Protein 6FMB (pdb70)

Solvent-accessible surface area: 5566 Å² total

Sequence (97 aa):
AAYWDCDGTEIPEERRNVRAAVVLAFNYRRKESFHGYPATFIIGSTFSGVGEVRQFPVEEDSDANWQGGAVKYYILTNKRGSYLEVFSSSVGSGNKCTFVEG

Radius of gyration: 12.74 Å; Cα contacts (8 Å, |Δi|>4): 214; chains: 1; bounding box: 30×30×35 Å

Organism: Blumeria graminis f. sp. hordei (strain DH14) (NCBI:txid546991)

Nearest PDB structures (foldseek):
  6fmb-assembly1_A  TM=1.010E+00  e=6.377E-19  Blumeria hordei
  8oxi-assembly1_A  TM=9.336E-01  e=2.320E-08  Blumeria graminis f. sp. tritici
  8phy-assembly1_A  TM=8.899E-01  e=3.453E-08  Blumeria graminis f. sp. tritici
  6ls1-assembly2_B  TM=6.913E-01  e=3.731E-03  Hericium erinaceus
  7w05-assembly1_A  TM=6.898E-01  e=2.051E-02  Hericium erinaceus

Structure (mmCIF, N/CA/C/O backbone):
data_6FMB
#
_entry.id   6FMB
#
_cell.length_a   60.520
_cell.length_b   60.520
_cell.length_c   78.280
_cell.angle_alpha   90.00
_cell.angle_beta   90.00
_cell.angle_gamma   120.00
#
_symmetry.space_group_name_H-M   'P 62 2 2'
#
loop_
_entity.id
_entity.type
_entity.pdbx_description
1 polymer 'CSEP0064 putative effector protein'
2 water water
#
loop_
_atom_site.group_PDB
_atom_site.id
_atom_site.type_symbol
_atom_site.label_atom_id
_atom_site.label_alt_id
_atom_site.label_comp_id
_atom_site.label_asym_id
_atom_site.label_entity_id
_atom_site.label_seq_id
_atom_site.pdbx_PDB_ins_code
_atom_site.Cartn_x
_atom_site.Cartn_y
_atom_site.Cartn_z
_atom_site.occupancy
_atom_site.B_iso_or_equiv
_atom_site.auth_seq_id
_atom_site.auth_comp_id
_atom_site.auth_asym_id
_atom_site.auth_atom_id
_atom_site.pdbx_PDB_model_num
ATOM 1 C C . ALA A 1 1 ? 17.354 -17.196 13.337 1.00 37.55 0 ALA A C 1
ATOM 2 O O . ALA A 1 1 ? 17.481 -18.387 13.034 1.00 38.45 0 ALA A O 1
ATOM 3 N N . ALA A 1 2 ? 16.435 -16.402 12.790 1.00 34.89 1 ALA A N 1
ATOM 4 C CA . ALA A 1 2 ? 15.699 -16.804 11.603 1.00 28.35 1 ALA A CA 1
ATOM 5 C C . ALA A 1 2 ? 16.593 -16.722 10.375 1.00 23.01 1 ALA A C 1
ATOM 6 O O . ALA A 1 2 ? 17.518 -15.897 10.302 1.00 26.50 1 ALA A O 1
ATOM 8 N N . ALA A 1 3 ? 16.305 -17.594 9.417 1.00 20.83 2 ALA A N 1
ATOM 9 C CA . ALA A 1 3 ? 16.995 -17.613 8.134 1.00 20.45 2 ALA A CA 1
ATOM 10 C C . ALA A 1 3 ? 16.534 -16.429 7.309 1.00 17.64 2 ALA A C 1
ATO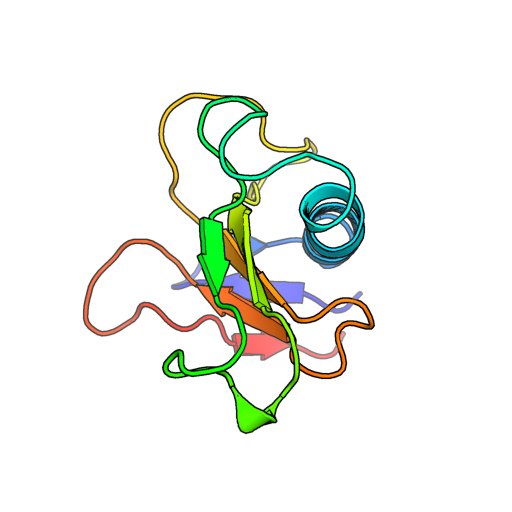M 11 O O . ALA A 1 3 ? 15.497 -15.831 7.604 1.00 18.48 2 ALA A O 1
ATOM 13 N N . TYR A 1 4 ? 17.312 -16.088 6.284 1.00 15.72 3 TYR A N 1
ATOM 14 C CA . TYR A 1 4 ? 16.968 -14.982 5.378 1.00 14.64 3 TYR A CA 1
ATOM 15 C C . TYR A 1 4 ? 17.769 -15.114 4.101 1.00 15.15 3 TYR A C 1
ATOM 16 O O . TYR A 1 4 ? 18.627 -15.994 3.9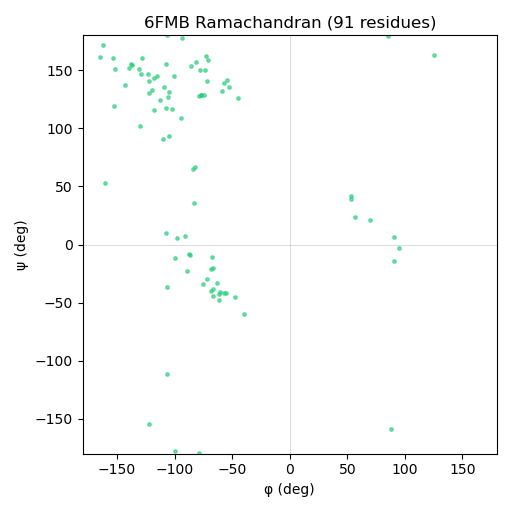85 1.00 14.84 3 TYR A O 1
ATOM 25 N N . TRP A 1 5 ? 17.451 -14.284 3.115 1.00 14.53 4 TRP A N 1
ATOM 26 C CA . TRP A 1 5 ? 18.265 -14.189 1.918 1.00 14.75 4 TRP A CA 1
ATOM 27 C C . TRP A 1 5 ? 19.004 -12.838 1.919 1.00 14.12 4 TRP A C 1
ATOM 28 O O . TRP A 1 5 ? 18.436 -11.794 2.247 1.00 15.26 4 TRP A O 1
ATOM 39 N N . ASP A 1 6 ? 20.293 -12.870 1.579 1.00 13.35 5 ASP A N 1
ATOM 40 C CA . ASP A 1 6 ? 21.115 -11.668 1.414 1.00 12.75 5 ASP A CA 1
ATOM 41 C C . ASP A 1 6 ? 21.087 -11.312 -0.071 1.00 12.31 5 ASP A C 1
ATOM 42 O O . ASP A 1 6 ? 21.677 -12.020 -0.888 1.00 13.43 5 ASP A O 1
ATOM 47 N N . CYS A 1 7 ? 20.405 -10.225 -0.415 1.00 13.21 6 CYS A N 1
ATOM 48 C CA . CYS A 1 7 ? 20.354 -9.734 -1.794 1.00 14.60 6 CYS A CA 1
ATOM 49 C C . CYS A 1 7 ? 21.250 -8.510 -1.904 1.00 17.18 6 CYS A C 1
ATOM 50 O O . CYS A 1 7 ? 20.824 -7.405 -1.606 1.00 18.40 6 CYS A O 1
ATOM 53 N N . ASP A 1 8 ? 22.504 -8.715 -2.305 1.00 20.43 7 ASP A N 1
ATOM 54 C CA . ASP A 1 8 ? 23.418 -7.601 -2.567 1.00 22.63 7 ASP A CA 1
ATOM 55 C C . ASP A 1 8 ? 23.503 -6.623 -1.370 1.00 23.79 7 ASP A C 1
ATOM 56 O O . ASP A 1 8 ? 23.494 -5.412 -1.551 1.00 27.80 7 ASP A O 1
ATOM 61 N N . GLY A 1 9 ? 23.556 -7.161 -0.156 1.00 19.95 8 GLY A N 1
ATOM 62 C CA . GLY A 1 9 ? 23.667 -6.329 1.061 1.00 18.14 8 GLY A CA 1
ATOM 63 C C . GLY A 1 9 ? 22.371 -5.883 1.748 1.00 15.33 8 GLY A C 1
ATOM 64 O O . GLY A 1 9 ? 22.420 -5.088 2.694 1.00 16.80 8 GLY A O 1
ATOM 65 N N . THR A 1 10 ? 21.234 -6.381 1.284 1.00 15.88 9 THR A N 1
ATOM 66 C CA . THR A 1 10 ? 19.908 -6.110 1.859 1.00 14.52 9 THR A CA 1
ATOM 67 C C . THR A 1 10 ? 19.287 -7.448 2.250 1.00 13.02 9 THR A C 1
ATOM 68 O O . THR A 1 10 ? 19.278 -8.383 1.453 1.00 14.15 9 THR A O 1
ATOM 72 N N . GLU A 1 11 ? 18.783 -7.537 3.488 1.00 11.53 10 GLU A N 1
ATOM 73 C CA . GLU A 1 11 ? 18.100 -8.744 3.944 1.00 11.47 10 GLU A CA 1
ATOM 74 C C . GLU A 1 11 ? 16.665 -8.804 3.417 1.00 11.22 10 GLU A C 1
ATOM 75 O O . GLU A 1 11 ? 15.892 -7.850 3.605 1.00 12.18 10 GLU A O 1
ATOM 81 N N . ILE A 1 12 ? 16.323 -9.930 2.796 1.00 10.47 11 ILE A N 1
ATOM 82 C CA . ILE A 1 12 ? 14.935 -10.247 2.458 1.00 10.61 11 ILE A CA 1
ATOM 83 C C . ILE A 1 12 ? 14.462 -11.270 3.494 1.00 10.93 11 ILE A C 1
ATOM 84 O O . ILE A 1 12 ? 15.006 -12.390 3.558 1.00 12.06 11 ILE A O 1
ATOM 89 N N . PRO A 1 13 ? 13.454 -10.887 4.312 1.00 12.81 12 PRO A N 1
ATOM 90 C CA . PRO A 1 13 ? 12.973 -11.815 5.318 1.00 14.31 12 PRO A CA 1
ATOM 91 C C . PRO A 1 13 ? 12.496 -13.157 4.746 1.00 11.91 12 PRO A C 1
ATOM 92 O O . PRO A 1 13 ? 11.801 -13.175 3.741 1.00 11.24 12 PRO A O 1
ATOM 96 N N . GLU A 1 14 ? 12.816 -14.255 5.423 1.00 12.01 13 GLU A N 1
ATOM 97 C CA A GLU A 1 14 ? 12.383 -15.587 4.949 0.60 13.72 13 GLU A CA 1
ATOM 98 C CA B GLU A 1 14 ? 12.394 -15.577 4.948 0.40 13.77 13 GLU A CA 1
ATOM 99 C C . GLU A 1 14 ? 10.853 -15.686 4.769 1.00 11.77 13 GLU A C 1
ATOM 100 O O . GLU A 1 14 ? 10.384 -16.315 3.821 1.00 11.91 13 GLU A O 1
ATOM 111 N N . ARG A 1 15 ? 10.101 -15.068 5.697 1.00 10.28 14 ARG A N 1
ATOM 112 C CA A ARG A 1 15 ? 8.643 -15.180 5.626 0.50 10.23 14 ARG A CA 1
ATOM 113 C CA B ARG A 1 15 ? 8.629 -15.158 5.637 0.50 10.23 14 ARG A CA 1
ATOM 114 C C . ARG A 1 15 ? 8.077 -14.514 4.373 1.00 10.18 14 ARG A C 1
ATOM 115 O O . ARG A 1 15 ? 7.022 -14.929 3.859 1.00 9.55 14 ARG A O 1
ATOM 130 N N . ASN A 1 16 ? 8.779 -13.482 3.882 1.00 9.11 15 ASN A N 1
ATOM 131 C CA . ASN A 1 16 ? 8.370 -12.831 2.632 1.00 9.27 15 ASN A CA 1
ATOM 132 C C . ASN A 1 16 ? 8.564 -13.753 1.429 1.00 8.88 15 ASN A C 1
ATOM 133 O O . ASN A 1 16 ? 7.739 -13.802 0.511 1.00 9.23 15 ASN A O 1
ATOM 138 N N . VAL A 1 17 ? 9.673 -14.496 1.430 1.00 9.25 16 VAL A N 1
ATOM 139 C CA . VAL A 1 17 ? 9.958 -15.423 0.361 1.00 9.37 16 VAL A CA 1
ATOM 140 C C . VAL A 1 17 ? 8.927 -16.555 0.385 1.00 9.19 16 VAL A C 1
ATOM 141 O O . VAL A 1 17 ? 8.381 -16.898 -0.659 1.00 10.05 16 VAL A O 1
ATOM 145 N N . ARG A 1 18 ? 8.628 -17.088 1.571 1.00 9.26 17 ARG A N 1
ATOM 146 C CA . ARG A 1 18 ? 7.620 -18.138 1.689 1.00 10.05 17 ARG A CA 1
ATOM 147 C C . ARG A 1 18 ? 6.243 -17.643 1.214 1.00 9.55 17 ARG A C 1
ATOM 148 O O . ARG A 1 18 ? 5.519 -18.366 0.525 1.00 10.46 17 ARG A O 1
ATOM 156 N N . ALA A 1 19 ? 5.875 -16.407 1.563 1.00 8.77 18 ALA A N 1
ATOM 157 C CA . ALA A 1 19 ? 4.606 -15.818 1.093 1.00 9.28 18 ALA A CA 1
ATOM 158 C C . ALA A 1 19 ? 4.606 -15.712 -0.437 1.00 9.93 18 ALA A C 1
ATOM 159 O O . ALA A 1 19 ? 3.587 -15.978 -1.082 1.00 9.80 18 ALA A O 1
ATOM 161 N N . ALA A 1 20 ? 5.723 -15.291 -1.016 1.00 9.20 19 ALA A N 1
ATOM 162 C CA . ALA A 1 20 ? 5.802 -15.178 -2.486 1.00 9.69 19 ALA A CA 1
ATOM 163 C C . ALA A 1 20 ? 5.642 -16.540 -3.181 1.00 9.64 19 ALA A C 1
ATOM 164 O O . ALA A 1 20 ? 5.090 -16.589 -4.284 1.00 10.35 19 ALA A O 1
ATOM 166 N N . VAL A 1 21 ? 6.122 -17.639 -2.560 1.00 9.79 20 VAL A N 1
ATOM 167 C CA . VAL A 1 21 ? 5.956 -18.970 -3.160 1.00 9.86 20 VAL A CA 1
ATOM 168 C C . VAL A 1 21 ? 4.461 -19.300 -3.311 1.00 9.86 20 VAL A C 1
ATOM 169 O O . VAL A 1 21 ? 4.030 -19.785 -4.350 1.00 11.36 20 VAL A O 1
ATOM 173 N N . VAL A 1 22 ? 3.692 -19.081 -2.248 1.00 9.66 21 VAL A N 1
ATOM 174 C CA . VAL A 1 22 ? 2.267 -19.419 -2.301 1.00 9.96 21 VAL A CA 1
ATOM 175 C C . VAL A 1 22 ? 1.467 -18.389 -3.124 1.00 9.53 21 VAL A C 1
ATOM 176 O O . VAL A 1 22 ? 0.530 -18.762 -3.827 1.00 11.20 21 VAL A O 1
ATOM 180 N N . LEU A 1 23 ? 1.854 -17.111 -3.091 1.00 9.44 22 LEU A N 1
ATOM 181 C CA . LEU A 1 23 ? 1.181 -16.123 -3.944 1.00 9.69 22 LEU A CA 1
ATOM 182 C C . LEU A 1 23 ? 1.446 -16.399 -5.428 1.00 8.82 22 LEU A C 1
ATOM 183 O O . LEU A 1 23 ? 0.548 -16.269 -6.244 1.00 10.01 22 LEU A O 1
ATOM 188 N N . ALA A 1 24 ? 2.655 -16.822 -5.784 1.00 8.98 23 ALA A N 1
ATOM 189 C CA . ALA A 1 24 ? 3.011 -17.050 -7.200 1.00 9.27 23 ALA A CA 1
ATOM 190 C C . ALA A 1 24 ? 2.041 -18.009 -7.867 1.00 9.83 23 ALA A C 1
ATOM 191 O O . ALA A 1 24 ? 1.678 -17.817 -9.0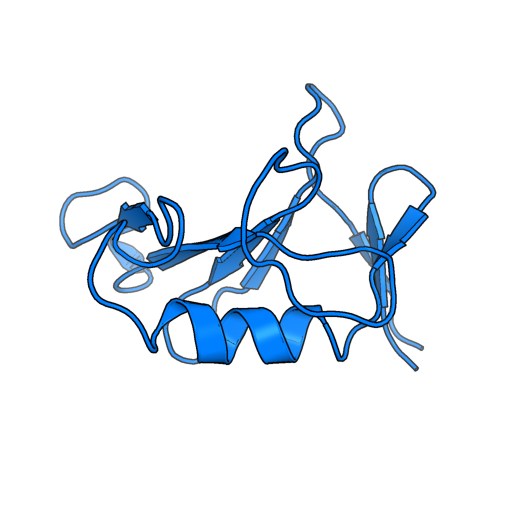21 1.00 10.45 23 ALA A O 1
ATOM 193 N N . PHE A 1 25 ? 1.672 -19.067 -7.147 1.00 9.83 24 PHE A N 1
ATOM 194 C CA . PHE A 1 25 ? 0.764 -20.109 -7.677 1.00 10.70 24 PHE A CA 1
ATOM 195 C C . PHE A 1 25 ? -0.724 -19.853 -7.409 1.00 11.51 24 PHE A C 1
ATOM 196 O O . PHE A 1 25 ? -1.561 -20.675 -7.751 1.00 13.46 24 PHE A O 1
ATOM 204 N N . ASN A 1 26 ? -1.047 -18.672 -6.877 1.00 10.18 25 ASN A N 1
ATOM 205 C CA . ASN A 1 26 ? -2.442 -18.303 -6.593 1.00 11.04 25 ASN A CA 1
ATOM 206 C C . ASN A 1 26 ? -3.140 -17.620 -7.756 1.00 11.58 25 ASN A C 1
ATOM 207 O O . ASN A 1 26 ? -4.362 -17.590 -7.775 1.00 12.90 25 ASN A O 1
ATOM 212 N N . TYR A 1 27 ? -2.388 -17.018 -8.680 1.00 11.07 26 TYR A N 1
ATOM 213 C CA . TYR A 1 27 ? -2.959 -16.112 -9.696 1.00 11.34 26 TYR A CA 1
ATOM 214 C C . TYR A 1 27 ? -2.726 -16.654 -11.105 1.00 12.13 26 TYR A C 1
ATOM 215 O O . TYR A 1 27 ? -1.713 -17.286 -11.372 1.00 14.04 26 TYR A O 1
ATOM 224 N N . ARG A 1 28 ? -3.720 -16.436 -11.946 1.00 12.41 27 ARG A N 1
ATOM 225 C CA A ARG A 1 28 ? -3.511 -16.690 -13.423 0.60 14.20 27 ARG A CA 1
ATOM 226 C CA B ARG A 1 28 ? -3.491 -16.698 -13.419 0.40 14.11 27 ARG A CA 1
ATOM 227 C C . ARG A 1 28 ? -2.211 -15.817 -13.960 1.00 14.09 27 ARG A C 1
ATOM 228 O O . ARG A 1 28 ? -1.899 -14.703 -13.485 1.00 12.90 27 ARG A O 1
ATOM 243 N N . LYS A 1 29 ? -1.602 -16.379 -14.983 1.00 12.76 28 LYS A N 1
ATOM 244 C CA . LYS A 1 29 ? -0.427 -15.738 -15.587 1.00 11.74 28 LYS A CA 1
ATOM 245 C C . LYS A 1 29 ? -0.601 -14.231 -15.816 1.00 13.03 28 LYS A C 1
ATOM 246 O O . LYS A 1 29 ? -1.564 -13.790 -16.462 1.00 15.31 28 LYS A O 1
ATOM 252 N N . GLU A 1 30 ? 0.346 -13.457 -15.286 1.00 11.03 29 GLU A N 1
ATOM 253 C CA . GLU A 1 30 ? 0.454 -12.005 -15.479 1.00 13.37 29 GLU A CA 1
ATOM 254 C C . GLU A 1 30 ? -0.781 -11.211 -15.075 1.00 13.59 29 GLU A C 1
ATOM 255 O O . GLU A 1 30 ? -0.959 -10.112 -15.521 1.00 19.64 29 GLU A O 1
ATOM 261 N N . SER A 1 31 ? -1.600 -11.764 -14.192 1.00 13.08 30 SER A N 1
ATOM 262 C CA . SER A 1 31 ? -2.903 -11.135 -13.885 1.00 13.66 30 SER A CA 1
ATOM 263 C C . SER A 1 31 ? -2.909 -10.314 -12.592 1.00 14.81 30 SER A C 1
ATOM 264 O O . SER A 1 31 ? -3.886 -9.597 -12.343 1.00 20.77 30 SER A O 1
ATOM 267 N N . PHE A 1 32 ? -1.865 -10.426 -11.767 1.00 11.89 31 PHE A N 1
ATOM 268 C CA . PHE A 1 32 ? -1.791 -9.674 -10.503 1.00 11.69 31 PHE A CA 1
ATOM 269 C C . PHE A 1 32 ? -0.709 -8.615 -10.661 1.00 12.15 31 PHE A C 1
ATOM 270 O O . PHE A 1 32 ? 0.478 -8.872 -10.447 1.00 12.00 31 PHE A O 1
ATOM 278 N N . HIS A 1 33 ? -1.130 -7.434 -11.116 1.00 13.29 32 HIS A N 1
ATOM 279 C CA . HIS A 1 33 ? -0.230 -6.313 -11.377 1.00 15.94 32 HIS A CA 1
ATOM 280 C C . HIS A 1 33 ? 0.932 -6.735 -12.303 1.00 15.62 32 HIS A C 1
ATOM 281 O O . HIS A 1 33 ? 2.051 -6.290 -12.134 1.00 16.06 32 HIS A O 1
ATOM 288 N N . GLY A 1 34 ? 0.615 -7.572 -13.290 1.00 14.81 33 GLY A N 1
ATOM 289 C CA . GLY A 1 34 ? 1.592 -7.999 -14.285 1.00 15.30 33 GLY A CA 1
ATOM 290 C C . GLY A 1 34 ? 2.315 -9.313 -14.015 1.00 14.03 33 GLY A C 1
ATOM 291 O O . GLY A 1 34 ? 3.093 -9.761 -14.867 1.00 14.94 33 GLY A O 1
ATOM 292 N N . TYR A 1 35 ? 2.043 -9.934 -12.861 1.00 11.36 34 TYR A N 1
ATOM 293 C CA . TYR A 1 35 ? 2.749 -11.140 -12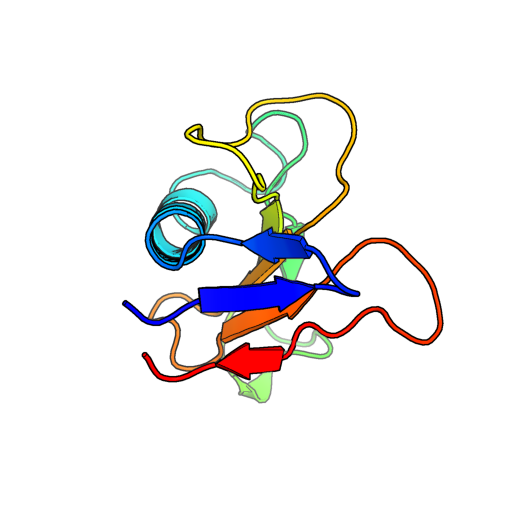.413 1.00 9.81 34 TYR A CA 1
ATOM 294 C C . TYR A 1 35 ? 1.740 -12.223 -12.034 1.00 9.99 34 TYR A C 1
ATOM 295 O O . TYR A 1 35 ? 0.573 -11.904 -11.764 1.00 11.05 34 TYR A O 1
ATOM 304 N N . PRO A 1 36 ? 2.123 -13.494 -11.977 1.00 9.60 35 PRO A N 1
ATOM 305 C CA . PRO A 1 36 ? 3.453 -14.049 -12.225 1.00 9.91 35 PRO A CA 1
ATOM 306 C C . PRO A 1 36 ? 3.789 -14.264 -13.697 1.00 9.55 35 PRO A C 1
ATOM 307 O O . PRO A 1 36 ? 2.885 -14.431 -14.533 1.00 11.53 35 PRO A O 1
ATOM 311 N N . ALA A 1 37 ? 5.085 -14.301 -13.996 1.00 10.15 36 ALA A N 1
ATOM 312 C CA . ALA A 1 37 ? 5.542 -14.878 -15.254 1.00 9.70 36 ALA A CA 1
ATOM 313 C C . ALA A 1 37 ? 5.513 -16.398 -15.092 1.00 10.23 36 ALA A C 1
ATOM 314 O O . ALA A 1 37 ? 5.721 -16.921 -13.980 1.00 10.01 36 ALA A O 1
ATOM 316 N N . THR A 1 38 ? 5.284 -17.116 -16.196 1.00 10.66 37 THR A N 1
ATOM 317 C CA . THR A 1 38 ? 5.253 -18.573 -16.165 1.00 11.32 37 THR A CA 1
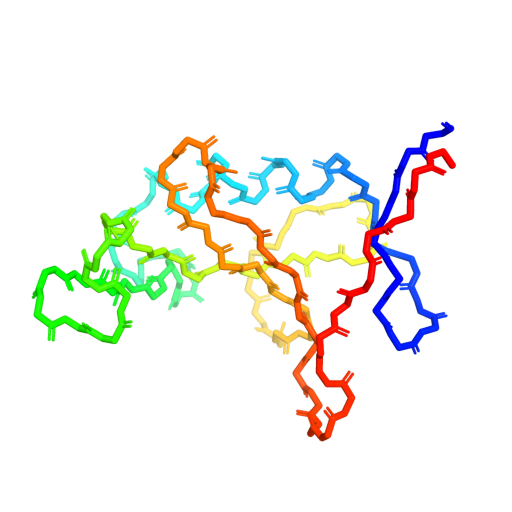ATOM 318 C C . THR A 1 38 ? 6.272 -19.148 -17.137 1.00 11.84 37 THR A C 1
ATOM 319 O O . THR A 1 38 ? 6.547 -18.589 -18.212 1.00 13.84 37 THR A O 1
ATOM 323 N N . PHE A 1 39 ? 6.828 -20.289 -16.749 1.00 11.09 38 PHE A N 1
ATOM 324 C CA . PHE A 1 39 ? 7.799 -21.039 -17.547 1.00 11.33 38 PHE A CA 1
ATOM 325 C C . PHE A 1 39 ? 7.304 -22.469 -17.569 1.00 12.45 38 PHE A C 1
ATOM 326 O O . PHE A 1 39 ? 7.440 -23.192 -16.583 1.00 12.40 38 PHE A O 1
ATOM 334 N N . ILE A 1 40 ? 6.689 -22.848 -18.690 1.00 12.63 39 ILE A N 1
ATOM 335 C CA . ILE A 1 40 ? 5.993 -24.125 -18.797 1.00 13.77 39 ILE A CA 1
ATOM 336 C C . ILE A 1 40 ? 6.862 -25.166 -19.523 1.00 15.40 39 ILE A C 1
ATOM 337 O O . ILE A 1 40 ? 8.011 -24.924 -19.875 1.00 15.23 39 ILE A O 1
ATOM 342 N N . ILE A 1 41 ? 6.301 -26.349 -19.711 1.00 17.00 40 ILE A N 1
ATOM 343 C CA . ILE A 1 41 ? 6.983 -27.431 -20.399 1.00 19.13 40 ILE A CA 1
ATOM 344 C C . ILE A 1 41 ? 7.506 -26.957 -21.765 1.00 20.64 40 ILE A C 1
ATOM 345 O O . ILE A 1 41 ? 6.817 -26.246 -22.504 1.00 20.89 40 ILE A O 1
ATOM 350 N N . GLY A 1 42 ? 8.745 -27.339 -22.061 1.00 19.45 41 GLY A N 1
ATOM 351 C CA . GLY A 1 42 ? 9.489 -26.832 -23.211 1.00 21.40 41 GLY A CA 1
ATOM 352 C C . GLY A 1 42 ? 10.346 -25.590 -22.964 1.00 21.06 41 GLY A C 1
ATOM 353 O O . GLY A 1 42 ? 11.217 -25.274 -23.788 1.00 23.13 41 GLY A O 1
ATOM 354 N N . SER A 1 43 ? 10.138 -24.896 -21.839 1.00 16.95 42 SER A N 1
ATOM 355 C CA . SER A 1 43 ? 10.919 -23.702 -21.501 1.00 15.84 42 SER A CA 1
ATOM 356 C C . SER A 1 43 ? 12.293 -24.106 -20.952 1.00 14.61 42 SER A C 1
ATOM 357 O O . SER A 1 43 ? 12.613 -25.288 -20.837 1.00 15.46 42 SER A O 1
ATOM 360 N N . THR A 1 44 ? 13.103 -23.121 -20.590 1.00 15.05 43 THR A N 1
ATOM 361 C CA . THR A 1 44 ? 14.412 -23.368 -19.968 1.00 15.22 43 THR A CA 1
ATOM 362 C C . THR A 1 44 ? 14.308 -23.984 -18.569 1.00 13.43 43 THR A C 1
ATOM 363 O O . THR A 1 44 ? 15.326 -24.415 -18.010 1.00 14.39 43 THR A O 1
ATOM 367 N N . PHE A 1 45 ? 13.101 -24.025 -17.998 1.00 12.52 44 PHE A N 1
ATOM 368 C CA . PHE A 1 45 ? 12.870 -24.635 -16.678 1.00 12.06 44 PHE A CA 1
ATOM 369 C C . PHE A 1 45 ? 12.119 -25.981 -16.771 1.00 11.78 44 PHE A C 1
ATOM 370 O O . PHE A 1 45 ? 11.724 -26.537 -15.761 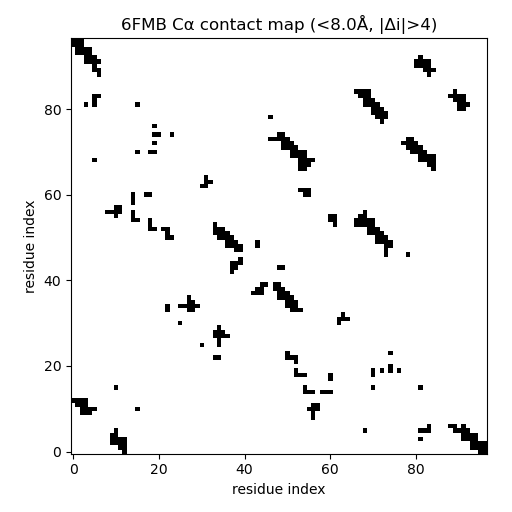1.00 12.77 44 PHE A O 1
ATOM 378 N N . SER A 1 46 ? 11.963 -26.514 -17.982 1.00 12.92 45 SER A N 1
ATOM 379 C CA . SER A 1 46 ? 11.120 -27.674 -18.235 1.00 14.39 45 SER A CA 1
ATOM 380 C C . SER A 1 46 ? 11.346 -28.829 -17.265 1.00 14.73 45 SER A C 1
ATOM 381 O O . SER A 1 46 ? 10.396 -29.412 -16.741 1.00 15.51 45 SER A O 1
ATOM 384 N N . GLY A 1 47 ? 12.610 -29.134 -17.008 1.00 13.37 46 GLY A N 1
ATOM 385 C CA . GLY A 1 47 ? 12.938 -30.294 -16.191 1.00 13.68 46 GLY A CA 1
ATOM 386 C C . GLY A 1 47 ? 12.528 -30.247 -14.732 1.00 13.05 46 GLY A C 1
ATOM 387 O O . GLY A 1 47 ? 12.444 -31.300 -14.110 1.00 13.32 46 GLY A O 1
ATOM 388 N N . VAL A 1 48 ? 12.281 -29.059 -14.179 1.00 11.81 47 VAL A N 1
ATOM 389 C CA . VAL A 1 48 ? 11.871 -28.947 -12.760 1.00 12.66 47 VAL A CA 1
ATOM 390 C C . VAL A 1 48 ? 10.361 -28.816 -12.554 1.00 13.02 47 VAL A C 1
ATOM 391 O O . VAL A 1 48 ? 9.892 -28.619 -11.420 1.00 14.61 47 VAL A O 1
ATOM 395 N N . GLY A 1 49 ? 9.589 -28.926 -13.631 1.00 13.38 48 GLY A N 1
ATOM 396 C CA . GLY A 1 49 ? 8.148 -28.624 -13.591 1.00 13.12 48 GLY A CA 1
ATOM 397 C C . GLY A 1 49 ? 7.899 -27.133 -13.807 1.00 11.83 48 GLY A C 1
ATOM 398 O O . GLY A 1 49 ? 8.830 -26.358 -13.989 1.00 11.85 48 GLY A O 1
ATOM 399 N N . GLU A 1 50 ? 6.632 -26.730 -13.799 1.00 11.75 49 GLU A N 1
ATOM 400 C CA . GLU A 1 50 ? 6.313 -25.325 -14.053 1.00 11.59 49 GLU A CA 1
ATOM 401 C C . GLU A 1 50 ? 7.002 -24.430 -13.027 1.00 10.25 49 GLU A C 1
ATOM 402 O O . GLU A 1 50 ? 6.941 -24.699 -11.826 1.00 10.34 49 GLU A O 1
ATOM 408 N N . VAL A 1 51 ? 7.654 -23.376 -13.514 1.00 9.75 50 VAL A N 1
ATOM 409 C CA . VAL A 1 51 ? 8.296 -22.373 -12.660 1.00 9.30 50 VAL A CA 1
ATOM 410 C C . VAL A 1 51 ? 7.579 -21.033 -12.861 1.00 9.37 50 VAL A C 1
ATOM 411 O O . VAL A 1 51 ? 7.122 -20.714 -13.973 1.00 10.16 50 VAL A O 1
ATOM 415 N N . ARG A 1 52 ? 7.478 -20.270 -11.779 1.00 9.11 51 ARG A N 1
ATOM 416 C CA . ARG A 1 52 ? 6.870 -18.954 -11.797 1.00 9.58 51 ARG A CA 1
ATOM 417 C C . ARG A 1 52 ? 7.792 -17.922 -11.154 1.00 9.27 51 ARG A C 1
ATOM 418 O O . ARG A 1 52 ? 8.545 -18.212 -10.209 1.00 9.72 51 ARG A O 1
ATOM 426 N N . GLN A 1 53 ? 7.707 -16.701 -11.695 1.00 9.24 52 GLN A N 1
ATOM 427 C CA . GLN A 1 53 ? 8.416 -15.527 -11.194 1.00 9.31 52 GLN A CA 1
ATOM 428 C C . GLN A 1 53 ? 7.419 -14.612 -10.483 1.00 9.43 52 GLN A C 1
ATOM 429 O O . GLN A 1 53 ? 6.393 -14.267 -11.073 1.00 10.64 52 GLN A O 1
ATOM 435 N N . PHE A 1 54 ? 7.718 -14.226 -9.228 1.00 9.52 53 PHE A N 1
ATOM 436 C CA . PHE A 1 54 ? 6.811 -13.335 -8.498 1.00 9.09 53 PHE A CA 1
ATOM 437 C C . PHE A 1 54 ? 7.657 -12.383 -7.671 1.00 8.72 53 PHE A C 1
ATOM 438 O O . PHE A 1 54 ? 8.647 -12.803 -7.051 1.00 9.51 53 PHE A O 1
ATOM 446 N N . PRO A 1 55 ? 7.299 -11.086 -7.646 1.00 8.81 54 PRO A N 1
ATOM 447 C CA . PRO A 1 55 ? 8.140 -10.151 -6.905 1.00 8.80 54 PRO A CA 1
ATOM 448 C C . PRO A 1 55 ? 8.057 -10.319 -5.381 1.00 8.48 54 PRO A C 1
ATOM 449 O O . PRO A 1 55 ? 7.082 -10.876 -4.851 1.00 8.94 54 PRO A O 1
ATOM 453 N N . VAL A 1 56 ? 9.081 -9.827 -4.684 1.00 9.24 55 VAL A N 1
ATOM 454 C CA . VAL A 1 56 ? 9.149 -9.894 -3.214 1.00 9.31 55 VAL A CA 1
ATOM 455 C C . VAL A 1 56 ? 9.714 -8.557 -2.712 1.00 10.15 55 VAL A C 1
ATOM 456 O O . VAL A 1 56 ? 10.463 -7.877 -3.424 1.00 11.13 55 VAL A O 1
ATOM 460 N N . GLU A 1 57 ? 9.319 -8.197 -1.483 1.00 10.81 56 GLU A N 1
ATOM 461 C CA A GLU A 1 57 ? 9.715 -6.954 -0.807 0.50 11.17 56 GLU A CA 1
ATOM 462 C CA B GLU A 1 57 ? 9.779 -6.944 -0.871 0.50 11.64 56 GLU A CA 1
ATOM 463 C C . GLU A 1 57 ? 10.806 -7.201 0.216 1.00 11.99 56 GLU A C 1
ATOM 464 O O . GLU A 1 57 ? 10.911 -8.296 0.768 1.00 11.18 56 GLU A O 1
ATOM 475 N N . ASP A 1 58 ? 11.588 -6.167 0.497 1.00 12.44 57 ASP A N 1
ATOM 476 C CA . ASP A 1 58 ? 12.508 -6.180 1.633 1.00 13.66 57 ASP A CA 1
ATOM 477 C C . ASP A 1 58 ? 11.863 -5.708 2.940 1.00 14.81 57 ASP A C 1
ATOM 478 O O . ASP A 1 58 ? 12.473 -5.818 3.987 1.00 19.31 57 ASP A O 1
ATOM 483 N N . SER A 1 59 ? 10.637 -5.203 2.869 1.00 14.34 58 SER A N 1
ATOM 484 C CA . SER A 1 59 ? 9.905 -4.648 4.004 1.00 13.94 58 SER A CA 1
ATOM 485 C C . SER A 1 59 ? 8.784 -5.587 4.466 1.00 13.18 58 SER A C 1
ATOM 486 O O . SER A 1 59 ? 8.587 -6.650 3.876 1.00 14.76 58 SER A O 1
ATOM 489 N N . ASP A 1 60 ? 8.043 -5.186 5.503 1.00 12.49 59 ASP A N 1
ATOM 490 C CA . ASP A 1 60 ? 7.003 -6.033 6.110 1.00 12.57 59 ASP A CA 1
ATOM 491 C C . ASP A 1 60 ? 5.675 -5.958 5.334 1.00 11.68 59 ASP A C 1
ATOM 492 O O . ASP A 1 60 ? 4.648 -5.463 5.817 1.00 13.49 59 ASP A O 1
ATOM 497 N N . ALA A 1 61 ? 5.709 -6.471 4.113 1.00 12.56 60 ALA A N 1
ATOM 498 C CA . ALA A 1 61 ? 4.605 -6.354 3.185 1.00 12.21 60 ALA A CA 1
ATOM 499 C C . ALA A 1 61 ? 4.817 -7.351 2.064 1.00 11.18 60 ALA A C 1
ATOM 500 O O . ALA A 1 61 ? 5.931 -7.813 1.844 1.00 13.44 60 ALA A O 1
ATOM 502 N N . ASN A 1 62 ? 3.736 -7.640 1.364 1.00 10.46 61 ASN A N 1
ATOM 503 C CA . ASN A 1 62 ? 3.730 -8.395 0.116 1.00 9.61 61 ASN A CA 1
ATOM 504 C C . ASN A 1 62 ? 3.611 -7.457 -1.085 1.00 10.33 61 ASN A C 1
ATOM 505 O O . ASN A 1 62 ? 2.971 -6.416 -1.008 1.00 12.43 61 ASN A O 1
ATOM 510 N N . TRP A 1 63 ? 4.256 -7.806 -2.182 1.00 9.85 62 TRP A N 1
ATOM 511 C CA . TRP A 1 63 ? 4.282 -6.937 -3.362 1.00 10.53 62 TRP A CA 1
ATOM 512 C C . TRP A 1 63 ? 2.919 -6.901 -4.068 1.00 10.78 62 TRP A C 1
ATOM 513 O O . TRP A 1 63 ? 2.262 -7.937 -4.208 1.00 11.37 62 TRP A O 1
ATOM 524 N N . GLN A 1 64 ? 2.530 -5.722 -4.549 1.00 11.86 63 GLN A N 1
ATOM 525 C CA . GLN A 1 64 ? 1.258 -5.571 -5.279 1.00 12.97 63 GLN A CA 1
ATOM 526 C C . GLN A 1 64 ? 1.239 -4.306 -6.136 1.00 13.25 63 GLN A C 1
ATOM 527 O O . GLN A 1 64 ? 0.300 -3.503 -6.090 1.00 15.77 63 GLN A O 1
ATOM 533 N N . GLY A 1 65 ? 2.273 -4.196 -6.958 1.00 14.01 64 GLY A N 1
ATOM 534 C CA . GLY A 1 65 ? 2.352 -3.225 -8.045 1.00 15.88 64 GLY A CA 1
ATOM 535 C C . GLY A 1 65 ? 3.581 -2.368 -7.970 1.00 15.91 64 GLY A C 1
ATOM 536 O O . GLY A 1 65 ? 4.234 -2.267 -6.945 1.00 16.55 64 GLY A O 1
ATOM 537 N N . GLY A 1 66 ? 3.879 -1.730 -9.095 1.00 18.27 65 GLY A N 1
ATOM 538 C CA . GLY A 1 66 ? 4.996 -0.800 -9.193 1.00 18.42 65 GLY A CA 1
ATOM 539 C C . GLY A 1 66 ? 6.310 -1.470 -9.561 1.00 16.47 65 GLY A C 1
ATOM 540 O O . GLY A 1 66 ? 6.343 -2.554 -10.140 1.00 16.63 65 GLY A O 1
ATOM 541 N N . ALA A 1 67 ? 7.404 -0.785 -9.241 1.00 16.09 66 ALA A N 1
ATOM 542 C CA . ALA A 1 67 ? 8.759 -1.253 -9.503 1.00 14.57 66 ALA A CA 1
ATOM 543 C C . ALA A 1 67 ? 9.005 -2.648 -8.912 1.00 13.87 66 ALA A C 1
ATOM 544 O O . ALA A 1 67 ? 8.504 -2.958 -7.823 1.00 14.45 66 ALA A O 1
ATOM 546 N N . VAL A 1 68 ? 9.742 -3.492 -9.638 1.00 12.33 67 VAL A N 1
ATOM 547 C CA . VAL A 1 68 ? 10.232 -4.780 -9.123 1.00 11.76 67 VAL A CA 1
ATOM 548 C C . VAL A 1 68 ? 11.742 -4.643 -8.891 1.00 12.11 67 VAL A C 1
ATOM 549 O O . VAL A 1 68 ? 12.484 -4.347 -9.811 1.00 15.48 67 VAL A O 1
ATOM 553 N N . LYS A 1 69 ? 12.146 -4.782 -7.635 1.00 11.79 68 LYS A N 1
ATOM 554 C CA . LYS A 1 69 ? 13.550 -4.720 -7.191 1.00 14.14 68 LYS A CA 1
ATOM 555 C C . LYS A 1 69 ? 14.121 -6.092 -6.826 1.00 14.17 68 LYS A C 1
ATOM 556 O O . LYS A 1 69 ? 15.321 -6.325 -7.009 1.00 17.47 68 LYS A O 1
ATOM 562 N N . TYR A 1 70 ? 13.285 -6.945 -6.225 1.00 10.15 69 TYR A N 1
ATOM 563 C CA . TYR A 1 70 ? 13.619 -8.332 -5.874 1.00 9.81 69 TYR A CA 1
ATOM 564 C C . TYR A 1 70 ? 12.512 -9.244 -6.360 1.00 9.18 69 TYR A C 1
ATOM 565 O O . TYR A 1 70 ? 11.343 -8.843 -6.418 1.00 9.42 69 TYR A O 1
ATOM 574 N N . TYR A 1 71 ? 12.866 -10.487 -6.675 1.00 8.96 70 TYR A N 1
ATOM 575 C CA . TYR A 1 71 ? 11.860 -11.465 -7.080 1.00 9.49 70 TYR A CA 1
ATOM 576 C C . TYR A 1 71 ? 12.313 -12.867 -6.770 1.00 9.08 70 TYR A C 1
ATOM 577 O O . TYR A 1 71 ? 13.502 -13.121 -6.581 1.00 9.98 70 TYR A O 1
ATOM 586 N N . ILE A 1 72 ? 11.355 -13.791 -6.712 1.00 9.14 71 ILE A N 1
ATOM 587 C CA . ILE A 1 72 ? 11.649 -15.212 -6.581 1.00 9.47 71 ILE A CA 1
ATOM 588 C C . ILE A 1 72 ? 11.373 -15.932 -7.895 1.00 9.28 71 ILE A C 1
ATOM 589 O O . ILE A 1 72 ? 10.562 -15.484 -8.708 1.00 9.38 71 ILE A O 1
ATOM 594 N N . LEU A 1 73 ? 12.059 -17.058 -8.057 1.00 9.70 72 LEU A N 1
ATOM 595 C CA . LEU A 1 73 ? 11.677 -18.096 -9.025 1.00 9.97 72 LEU A CA 1
ATOM 596 C C . LEU A 1 73 ? 11.411 -19.358 -8.218 1.00 9.67 72 LEU A C 1
ATOM 597 O O . LEU A 1 73 ? 12.224 -19.729 -7.346 1.00 10.37 72 LEU A O 1
ATOM 602 N N . THR A 1 74 ? 10.291 -20.023 -8.495 1.00 9.85 73 THR A N 1
ATOM 603 C CA . THR A 1 74 ? 9.906 -21.207 -7.737 1.00 9.49 73 THR A CA 1
ATOM 604 C C . THR A 1 74 ? 9.061 -22.166 -8.559 1.00 8.78 73 THR A C 1
ATOM 605 O O . THR A 1 74 ? 8.328 -21.723 -9.449 1.00 9.51 73 THR A O 1
ATOM 609 N N . ASN A 1 75 ? 9.141 -23.460 -8.259 1.00 9.50 74 ASN A N 1
ATOM 610 C CA . ASN A 1 75 ? 8.127 -24.396 -8.731 1.00 10.86 74 ASN A CA 1
ATOM 611 C C . ASN A 1 75 ? 7.056 -24.523 -7.619 1.00 12.21 74 ASN A C 1
ATOM 612 O O . ASN A 1 75 ? 7.142 -23.854 -6.565 1.00 12.83 74 ASN A O 1
ATOM 617 N N . LYS A 1 76 ? 6.004 -25.286 -7.852 1.00 14.38 75 LYS A N 1
ATOM 618 C CA . LYS A 1 76 ? 4.853 -25.227 -6.929 1.00 15.61 75 LYS A CA 1
ATOM 619 C C . LYS A 1 76 ? 5.219 -25.540 -5.459 1.00 16.51 75 LYS A C 1
ATOM 620 O O . LYS A 1 76 ? 4.766 -24.856 -4.540 1.00 16.82 75 LYS A O 1
ATOM 624 N N . ARG A 1 77 ? 6.067 -26.546 -5.256 1.00 16.61 76 ARG A N 1
ATOM 625 C CA . ARG A 1 77 ? 6.455 -26.994 -3.911 1.00 19.04 76 ARG A CA 1
ATOM 626 C C . ARG A 1 77 ? 7.647 -26.231 -3.324 1.00 17.12 76 ARG A C 1
ATOM 627 O O . ARG A 1 77 ? 7.998 -26.412 -2.154 1.00 19.51 76 ARG A O 1
ATOM 629 N N . GLY A 1 78 ? 8.302 -25.407 -4.143 1.00 15.20 77 GLY A N 1
ATOM 630 C CA . GLY A 1 78 ? 9.544 -24.781 -3.750 1.00 15.79 77 GLY A CA 1
ATOM 631 C C . GLY A 1 78 ? 10.703 -25.744 -3.651 1.00 16.93 77 GLY A C 1
ATOM 632 O O . GLY A 1 78 ? 11.690 -25.408 -2.979 1.00 16.67 77 GLY A O 1
ATOM 633 N N . SER A 1 79 ? 10.618 -26.920 -4.315 1.00 15.73 78 SER A N 1
ATOM 634 C CA . SER A 1 79 ? 11.815 -27.812 -4.453 1.00 14.05 78 SER A CA 1
ATOM 635 C C . SER A 1 79 ? 12.855 -27.189 -5.355 1.00 11.61 78 SER A C 1
ATOM 636 O O . SER A 1 79 ? 14.019 -27.554 -5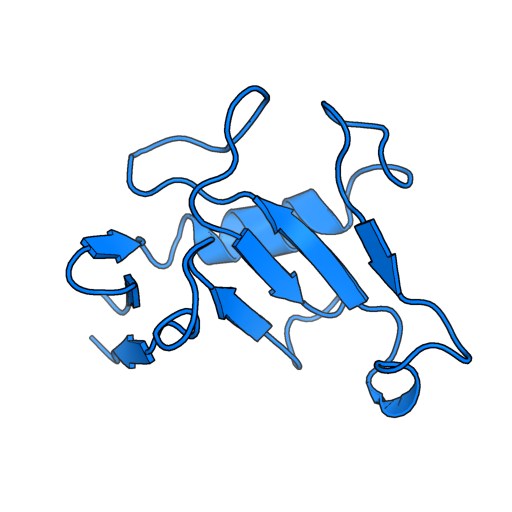.296 1.00 10.76 78 SER A O 1
ATOM 639 N N . TYR A 1 80 ? 12.412 -26.245 -6.189 1.00 10.57 79 TYR A N 1
ATOM 640 C CA . TYR A 1 80 ? 13.291 -25.217 -6.765 1.00 9.97 79 TYR A CA 1
ATOM 641 C C . TYR A 1 80 ? 12.847 -23.884 -6.170 1.00 9.81 79 TYR A C 1
ATOM 642 O O . TYR A 1 80 ? 11.669 -23.522 -6.286 1.00 10.26 79 TYR A O 1
ATOM 651 N N . LEU A 1 81 ? 13.772 -23.165 -5.539 1.00 9.57 80 LEU A N 1
ATOM 652 C CA . LEU A 1 81 ? 13.477 -21.837 -4.984 1.00 9.36 80 LEU A CA 1
ATOM 653 C C . LEU A 1 81 ? 14.759 -21.021 -4.965 1.00 9.51 80 LEU A C 1
ATOM 654 O O . LEU A 1 81 ? 15.733 -21.429 -4.329 1.00 10.15 80 LEU A O 1
ATOM 659 N N . GLU A 1 82 ? 14.765 -19.897 -5.683 1.00 9.30 81 GLU A N 1
ATOM 660 C CA . GLU A 1 82 ? 15.864 -18.947 -5.649 1.00 9.80 81 GLU A CA 1
ATOM 661 C C . GLU A 1 82 ? 15.307 -17.519 -5.611 1.00 9.67 81 GLU A C 1
ATOM 662 O O . GLU A 1 82 ? 14.194 -17.265 -6.054 1.00 9.97 81 GLU A O 1
ATOM 668 N N . VAL A 1 83 ? 16.116 -16.621 -5.072 1.00 9.42 82 VAL A N 1
ATOM 669 C CA . VAL A 1 83 ? 15.783 -15.218 -4.909 1.00 8.93 82 VAL A CA 1
ATOM 670 C C . VAL A 1 83 ? 16.829 -14.370 -5.645 1.00 9.07 82 VAL A C 1
ATOM 671 O O . VAL A 1 83 ? 18.027 -14.674 -5.610 1.00 10.06 82 VAL A O 1
ATOM 675 N N . PHE A 1 84 ? 16.361 -13.301 -6.292 1.00 10.05 83 PHE A N 1
ATOM 676 C CA . PHE A 1 84 ? 17.193 -12.431 -7.129 1.00 10.18 83 PHE A CA 1
ATOM 677 C C . PHE A 1 84 ? 16.880 -10.967 -6.897 1.00 11.24 83 PHE A C 1
ATOM 678 O O . PHE A 1 84 ? 15.774 -10.617 -6.494 1.00 11.80 83 PHE A O 1
ATOM 686 N N . SER A 1 85 ? 17.879 -10.126 -7.173 1.00 11.86 84 SER A N 1
ATOM 687 C CA A SER A 1 85 ? 17.676 -8.689 -7.288 0.50 12.84 84 SER A CA 1
ATOM 688 C CA B SER A 1 85 ? 17.731 -8.660 -7.282 0.50 12.80 84 SER A CA 1
ATOM 689 C C . SER A 1 85 ? 17.746 -8.301 -8.754 1.00 13.60 84 SER A C 1
ATOM 690 O O . SER A 1 85 ? 18.486 -8.908 -9.524 1.00 16.58 84 SER A O 1
ATOM 695 N N . SER A 1 86 ? 17.001 -7.282 -9.152 1.00 12.28 85 SER A N 1
ATOM 696 C CA . SER A 1 86 ? 16.997 -6.812 -10.563 1.00 13.01 85 SER A CA 1
ATOM 697 C C . SER A 1 86 ? 18.149 -5.839 -10.863 1.00 13.38 85 SER A C 1
ATOM 698 O O . SER A 1 86 ? 17.939 -4.669 -11.217 1.00 16.88 85 SER A O 1
ATOM 701 N N . VAL A 1 87 ? 19.359 -6.384 -10.760 1.00 15.01 86 VAL A N 1
ATOM 702 C CA . VAL A 1 87 ? 20.634 -5.737 -11.060 1.00 21.09 86 VAL A CA 1
ATOM 703 C C . VAL A 1 87 ? 21.363 -6.583 -12.156 1.00 17.89 86 VAL A C 1
ATOM 704 O O . VAL A 1 87 ? 20.716 -7.325 -12.893 1.00 23.66 86 VAL A O 1
ATOM 708 N N . GLY A 1 88 ? 22.684 -6.552 -12.249 1.00 21.42 87 GLY A N 1
ATOM 709 C CA . GLY A 1 88 ? 23.318 -7.272 -13.341 1.00 19.19 87 GLY A CA 1
ATOM 710 C C . GLY A 1 88 ? 23.980 -8.507 -12.802 1.00 31.38 87 GLY A C 1
ATOM 711 O O . GLY A 1 88 ? 23.330 -9.451 -12.336 1.00 38.74 87 GLY A O 1
ATOM 712 N N . SER A 1 89 ? 25.314 -8.406 -12.876 1.00 35.71 88 SER A N 1
ATOM 713 C CA . SER A 1 89 ? 26.234 -9.423 -12.400 1.00 41.23 88 SER A CA 1
ATOM 714 C C . SER A 1 89 ? 25.776 -10.021 -11.104 1.00 39.17 88 SER A C 1
ATOM 715 O O . SER A 1 89 ? 25.515 -11.221 -11.034 1.00 43.56 88 SER A O 1
ATOM 718 N N . GLY A 1 90 ? 25.631 -9.188 -10.080 1.00 41.00 89 GLY A N 1
ATOM 719 C CA . GLY A 1 90 ? 25.352 -9.708 -8.736 1.00 36.14 89 GLY A CA 1
ATOM 720 C C . GLY A 1 90 ? 23.901 -10.022 -8.409 1.00 28.33 89 GLY A C 1
ATOM 721 O O . GLY A 1 90 ? 23.491 -9.837 -7.271 1.00 29.39 89 GLY A O 1
ATOM 722 N N . ASN A 1 91 ? 23.123 -10.510 -9.374 1.00 21.72 90 ASN A N 1
ATOM 723 C CA . ASN A 1 91 ? 21.685 -10.664 -9.165 1.00 16.62 90 ASN A CA 1
ATOM 724 C C . ASN A 1 91 ? 21.281 -11.792 -8.204 1.00 13.95 90 ASN A C 1
ATOM 725 O O . ASN A 1 91 ? 20.247 -11.677 -7.585 1.00 13.52 90 ASN A O 1
ATOM 730 N N . LYS A 1 92 ? 22.047 -12.873 -8.087 1.00 14.42 91 LYS A N 1
ATOM 731 C CA . LYS A 1 92 ? 21.591 -13.986 -7.246 1.00 13.88 91 LYS A CA 1
ATOM 732 C C . LYS A 1 92 ? 21.786 -13.683 -5.762 1.00 13.18 91 LYS A C 1
ATOM 733 O O . LYS A 1 92 ? 22.864 -13.341 -5.338 1.00 16.99 91 LYS A O 1
ATOM 737 N N . CYS A 1 93 ? 20.738 -13.853 -4.980 1.00 12.71 92 CYS A N 1
ATOM 738 C CA . CYS A 1 93 ? 20.799 -13.666 -3.531 1.00 12.05 92 CYS A CA 1
ATOM 739 C C . CYS A 1 93 ? 21.273 -14.979 -2.866 1.00 12.92 92 CYS A C 1
ATOM 740 O O . CYS A 1 93 ? 21.067 -16.067 -3.403 1.00 16.22 92 CYS A O 1
ATOM 743 N N . THR A 1 94 ? 21.891 -14.857 -1.697 1.00 14.76 93 THR A N 1
ATOM 744 C CA . THR A 1 94 ? 22.465 -15.983 -0.958 1.00 16.25 93 THR A CA 1
ATOM 745 C C . THR A 1 94 ? 21.562 -16.331 0.224 1.00 15.87 93 THR A C 1
ATOM 746 O O . THR A 1 94 ? 21.176 -15.432 0.972 1.00 16.44 93 THR A O 1
ATOM 750 N N . PHE A 1 95 ? 21.230 -17.621 0.380 1.00 16.14 94 PHE A N 1
ATOM 751 C CA . PHE A 1 95 ? 20.470 -18.109 1.530 1.00 17.35 94 PHE A CA 1
ATOM 752 C C . PHE A 1 95 ? 21.391 -18.206 2.729 1.00 17.54 94 PHE A C 1
ATOM 753 O O . PHE A 1 95 ? 22.482 -18.803 2.653 1.00 20.35 94 PHE A O 1
ATOM 761 N N . VAL A 1 96 ? 20.949 -17.605 3.826 1.00 18.19 95 VAL A N 1
ATOM 762 C CA . VAL A 1 96 ? 21.713 -17.567 5.069 1.00 19.70 95 VAL A CA 1
ATOM 763 C C . VAL A 1 96 ? 20.899 -18.303 6.128 1.00 22.24 95 VAL A C 1
ATOM 764 O O . VAL A 1 96 ? 19.790 -17.876 6.471 1.00 21.59 95 VAL A O 1
ATOM 768 N N . GLU A 1 97 ? 21.442 -19.417 6.624 1.00 27.93 98 GLU A N 1
ATOM 769 C CA . GLU A 1 97 ? 20.796 -20.205 7.675 1.00 33.79 98 GLU A CA 1
ATOM 770 C C . GLU A 1 97 ? 20.938 -19.459 8.992 1.00 34.90 98 GLU A C 1
ATOM 771 O O . GLU A 1 97 ? 22.047 -19.076 9.367 1.00 48.54 98 GLU A O 1
ATOM 773 N N . GLY A 1 98 ? 19.823 -19.269 9.693 1.00 40.49 99 GLY A N 1
ATOM 774 C CA . GLY A 1 98 ? 19.789 -18.488 10.931 1.00 46.04 99 GLY A CA 1
ATOM 775 C C . GLY A 1 98 ? 20.392 -17.095 10.847 1.00 45.27 99 GLY A C 1
#

B-factor: mean 16.21, std 7.59, range [6.17, 57.91]

Foldseek 3Di:
DKFWQAPNATARPVQQVVQLQVLVPDDALPQQGDWHWAAQPGPCNVVHIKIKGA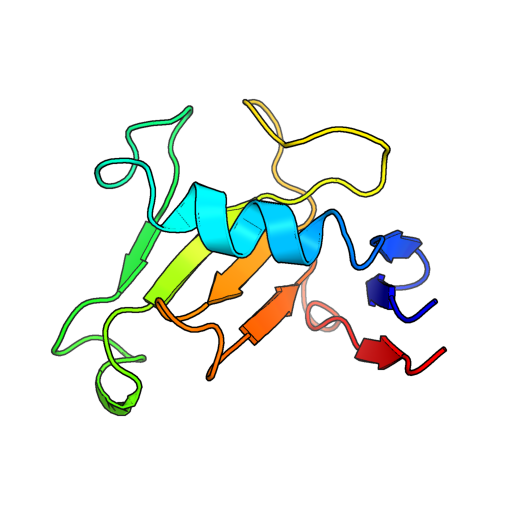TDSDPDHDGYDDGQKIWIADNVRPPIWIFGPDPPRTTIHIGDD

GO terms:
  GO:0043657 host cell (C, EXP)
  GO:0005576 extracellular region (C, EXP)

Secondary structure (P-SEA, 3-state):
cbbbbcccccccaaaaaaaaaaaaccccccccccccccccccccccccbbbbbcccccccccccccccccccccccccbbbbbcccccccccccccc